Protein AF-A0A151CJF6-F1 (afdb_monomer_lite)

pLDDT: mean 79.95, std 17.69, range [37.84, 95.25]

Structure (mmCIF, N/CA/C/O backbone):
data_AF-A0A151CJF6-F1
#
_entry.id   AF-A0A151CJF6-F1
#
loop_
_atom_site.group_PDB
_atom_site.id
_atom_site.type_symbol
_atom_site.label_atom_id
_atom_site.label_alt_id
_atom_site.label_comp_id
_atom_site.label_asym_id
_atom_site.label_entity_id
_atom_site.label_seq_id
_atom_site.pdbx_PDB_ins_code
_atom_site.Cartn_x
_atom_site.Cartn_y
_atom_site.Cartn_z
_atom_site.occupancy
_atom_site.B_iso_or_equiv
_atom_site.auth_seq_id
_atom_site.auth_comp_id
_atom_site.auth_asym_id
_atom_site.auth_atom_id
_atom_site.pdbx_PDB_model_num
ATOM 1 N N . MET A 1 1 ? 19.664 -1.141 -39.947 1.00 65.56 1 MET A N 1
ATOM 2 C CA . MET A 1 1 ? 18.981 -1.321 -38.644 1.00 65.56 1 MET A CA 1
ATOM 3 C C . MET A 1 1 ? 17.551 -0.838 -38.782 1.00 65.56 1 MET A C 1
ATOM 5 O O . MET A 1 1 ? 17.355 0.257 -39.285 1.00 65.56 1 MET A O 1
ATOM 9 N N . GLY A 1 2 ? 16.558 -1.645 -38.409 1.00 90.81 2 GLY A N 1
ATOM 10 C CA . GLY A 1 2 ? 15.169 -1.176 -38.395 1.00 90.81 2 GLY A CA 1
ATOM 11 C C . GLY A 1 2 ? 14.939 -0.192 -37.246 1.00 90.81 2 GLY A C 1
ATOM 12 O O . GLY A 1 2 ? 15.544 -0.349 -36.187 1.00 90.81 2 GLY A O 1
ATOM 13 N N . ILE A 1 3 ? 14.038 0.775 -37.432 1.00 89.50 3 ILE A N 1
ATOM 14 C CA . ILE A 1 3 ? 13.682 1.793 -36.423 1.00 89.50 3 ILE A CA 1
ATOM 15 C C . ILE A 1 3 ? 13.322 1.158 -35.069 1.00 89.50 3 ILE A C 1
ATOM 17 O O . ILE A 1 3 ? 13.713 1.672 -34.029 1.00 89.50 3 ILE A O 1
ATOM 21 N N . LYS A 1 4 ? 12.661 -0.009 -35.065 1.00 90.56 4 LYS A N 1
ATOM 22 C CA . LYS A 1 4 ? 12.354 -0.757 -33.832 1.00 90.56 4 LYS A CA 1
ATOM 23 C C . LYS A 1 4 ? 13.606 -1.150 -33.037 1.00 90.56 4 LYS A C 1
ATOM 25 O O . LYS A 1 4 ? 13.673 -0.856 -31.852 1.00 90.56 4 LYS A O 1
ATOM 30 N N . LYS A 1 5 ? 14.617 -1.721 -33.704 1.00 91.75 5 LYS A N 1
ATOM 31 C CA . LYS A 1 5 ? 15.893 -2.107 -33.070 1.00 91.75 5 LYS A CA 1
ATOM 32 C C . LYS A 1 5 ? 16.673 -0.895 -32.563 1.00 91.75 5 LYS A C 1
ATOM 34 O O . LYS A 1 5 ? 17.348 -0.981 -31.550 1.00 91.75 5 LYS A O 1
ATOM 39 N N . PHE A 1 6 ? 16.574 0.238 -33.261 1.00 91.88 6 PHE A N 1
ATOM 40 C CA . PHE A 1 6 ? 17.166 1.491 -32.795 1.00 91.88 6 PHE A CA 1
ATOM 41 C C . PHE A 1 6 ? 16.497 1.980 -31.504 1.00 91.88 6 PHE A C 1
ATOM 43 O O . PHE A 1 6 ? 17.191 2.307 -30.550 1.00 91.88 6 PHE A O 1
ATOM 50 N N . ILE A 1 7 ? 15.161 1.970 -31.445 1.00 88.56 7 ILE A N 1
ATOM 51 C CA . ILE A 1 7 ? 14.410 2.354 -30.240 1.00 88.56 7 ILE A CA 1
ATOM 52 C C . ILE A 1 7 ? 14.726 1.415 -29.067 1.00 88.56 7 ILE A C 1
ATOM 54 O O . ILE A 1 7 ? 14.903 1.896 -27.953 1.00 88.56 7 ILE A O 1
ATOM 58 N N . GLU A 1 8 ? 14.813 0.103 -29.299 1.00 88.19 8 GLU A N 1
ATOM 59 C CA . GLU A 1 8 ? 15.190 -0.880 -28.270 1.00 88.19 8 GLU A CA 1
ATOM 60 C C . GLU A 1 8 ? 16.609 -0.628 -27.739 1.00 88.19 8 GLU A C 1
ATOM 62 O O . GLU A 1 8 ? 16.769 -0.469 -26.533 1.00 88.19 8 GLU A O 1
ATOM 67 N N . ASN A 1 9 ? 17.604 -0.453 -28.618 1.00 90.75 9 ASN A N 1
ATOM 68 C CA . ASN A 1 9 ? 18.970 -0.114 -28.203 1.00 90.75 9 ASN A CA 1
ATOM 69 C C . ASN A 1 9 ? 19.033 1.200 -27.414 1.00 90.75 9 ASN A C 1
ATOM 71 O O . ASN A 1 9 ? 19.766 1.293 -26.438 1.00 90.75 9 ASN A O 1
ATOM 75 N N . VAL A 1 10 ? 18.289 2.231 -27.825 1.00 88.12 10 VAL A N 1
ATOM 76 C CA . VAL A 1 10 ? 18.266 3.513 -27.103 1.00 88.12 10 VAL A CA 1
ATOM 77 C C . VAL A 1 10 ? 17.638 3.346 -25.722 1.00 88.12 10 VAL A C 1
ATOM 79 O O . VAL A 1 10 ? 18.152 3.905 -24.760 1.00 88.12 10 VAL A O 1
ATOM 82 N N . LYS A 1 11 ? 16.558 2.568 -25.599 1.00 85.50 11 LYS A N 1
ATOM 83 C CA . LYS A 1 11 ? 15.945 2.267 -24.298 1.00 85.50 11 LYS A CA 1
ATOM 84 C C . LYS A 1 11 ? 16.883 1.498 -23.374 1.00 85.50 11 LYS A C 1
ATOM 86 O O . LYS A 1 11 ? 16.898 1.798 -22.185 1.00 85.50 11 LYS A O 1
ATOM 91 N N . GLU A 1 12 ? 17.642 0.552 -23.922 1.00 85.44 12 GLU A N 1
ATOM 92 C CA . GLU A 1 12 ? 18.623 -0.250 -23.189 1.00 85.44 12 GLU A CA 1
ATOM 93 C C . GLU A 1 12 ? 19.815 0.603 -22.733 1.00 85.44 12 GLU A C 1
ATOM 95 O O . GLU A 1 12 ? 20.117 0.633 -21.547 1.00 85.44 12 GLU A O 1
ATOM 100 N N . ILE A 1 13 ? 20.424 1.380 -23.638 1.00 88.00 13 ILE A N 1
ATOM 101 C CA . ILE A 1 13 ? 21.560 2.271 -23.329 1.00 88.00 13 ILE A CA 1
ATOM 102 C C . ILE A 1 13 ? 21.184 3.334 -22.292 1.00 88.00 13 ILE A C 1
ATOM 104 O O . ILE A 1 13 ? 22.010 3.723 -21.471 1.00 88.00 13 ILE A O 1
ATOM 108 N N . LEU A 1 14 ? 19.953 3.842 -22.355 1.00 86.75 14 LEU A N 1
ATOM 109 C CA . LEU A 1 14 ? 19.454 4.862 -21.434 1.00 86.75 14 LEU A CA 1
ATOM 110 C C . LEU A 1 14 ? 18.768 4.272 -20.191 1.00 86.75 14 LEU A C 1
ATOM 112 O O . LEU A 1 14 ? 18.218 5.044 -19.405 1.00 86.75 14 LEU A O 1
ATOM 116 N N . GLU A 1 15 ? 18.744 2.943 -20.035 1.00 81.31 15 GLU A N 1
ATOM 117 C CA . GLU A 1 15 ? 18.137 2.228 -18.899 1.00 81.31 15 GLU A CA 1
ATOM 118 C C . GLU A 1 15 ? 16.703 2.706 -18.566 1.00 81.31 15 GLU A C 1
ATOM 120 O O . GLU A 1 15 ? 16.268 2.759 -17.410 1.00 81.31 15 GLU A O 1
ATOM 125 N N . LEU A 1 16 ? 15.928 3.081 -19.593 1.00 81.38 16 LEU A N 1
ATOM 126 C CA . LEU A 1 16 ? 14.637 3.760 -19.402 1.00 81.38 16 LEU A CA 1
ATOM 127 C C . LEU A 1 16 ? 13.597 2.871 -18.703 1.00 81.38 16 LEU A C 1
ATOM 129 O O . LEU A 1 16 ? 12.726 3.382 -17.994 1.00 81.38 16 LEU A O 1
ATOM 133 N N . ASP A 1 17 ? 13.713 1.550 -18.853 1.00 75.94 17 ASP A N 1
ATOM 134 C CA . ASP A 1 17 ? 12.843 0.578 -18.187 1.00 75.94 17 ASP A CA 1
ATOM 135 C C . ASP A 1 17 ? 13.075 0.550 -16.664 1.00 75.94 17 ASP A C 1
ATOM 137 O O . ASP A 1 17 ? 12.125 0.419 -15.881 1.00 75.94 17 ASP A O 1
ATOM 141 N N . GLU A 1 18 ? 14.316 0.730 -16.204 1.00 75.56 18 GLU A N 1
ATOM 142 C CA . GLU A 1 18 ? 14.629 0.811 -14.773 1.00 75.56 18 GLU A CA 1
ATOM 143 C C . GLU A 1 18 ? 14.097 2.105 -14.159 1.00 75.56 18 GLU A C 1
ATOM 145 O O . GLU A 1 18 ? 13.506 2.090 -13.070 1.00 75.56 18 GLU A O 1
ATOM 150 N N . PHE A 1 19 ? 14.228 3.213 -14.891 1.00 77.25 19 PHE A N 1
ATOM 151 C CA . PHE A 1 19 ? 13.702 4.514 -14.489 1.00 77.25 19 PHE A CA 1
ATOM 152 C C . PHE A 1 19 ? 12.173 4.494 -14.334 1.00 77.25 19 PHE A C 1
ATOM 154 O O . PHE A 1 19 ? 11.635 4.946 -13.314 1.00 77.25 19 PHE A O 1
ATOM 161 N N . GLU A 1 20 ? 11.453 3.911 -15.299 1.00 80.25 20 GLU A N 1
ATOM 162 C CA . GLU A 1 20 ? 9.995 3.780 -15.230 1.00 80.25 20 GLU A CA 1
ATOM 163 C C . GLU A 1 20 ? 9.569 2.905 -14.036 1.00 80.25 20 GLU A C 1
ATOM 165 O O . GLU A 1 20 ? 8.659 3.259 -13.270 1.00 80.25 20 GLU A O 1
ATOM 170 N N . ASN A 1 21 ? 10.269 1.790 -13.812 1.00 82.44 21 ASN A N 1
ATOM 171 C CA . ASN A 1 21 ? 10.016 0.898 -12.682 1.00 82.44 21 ASN A CA 1
ATOM 172 C C . ASN A 1 21 ? 10.302 1.570 -11.330 1.00 82.44 21 ASN A C 1
ATOM 174 O O . ASN A 1 21 ? 9.533 1.390 -10.379 1.00 82.44 21 ASN A O 1
ATOM 178 N N . ALA A 1 22 ? 11.347 2.392 -11.227 1.00 82.38 22 ALA A N 1
ATOM 179 C CA . ALA A 1 22 ? 11.646 3.172 -10.029 1.00 82.38 22 ALA A CA 1
ATOM 180 C C . ALA A 1 22 ? 10.528 4.183 -9.708 1.00 82.38 22 ALA A C 1
ATOM 182 O O . ALA A 1 22 ? 10.090 4.288 -8.552 1.00 82.38 22 ALA A O 1
ATOM 183 N N . GLY A 1 23 ? 9.999 4.867 -10.728 1.00 86.50 23 GLY A N 1
ATOM 184 C CA . GLY A 1 23 ? 8.852 5.769 -10.597 1.00 86.50 23 GLY A CA 1
ATOM 185 C C . GLY A 1 23 ? 7.597 5.055 -10.082 1.00 86.50 23 GLY A C 1
ATOM 186 O O . GLY A 1 23 ? 6.972 5.500 -9.110 1.00 86.50 23 GLY A O 1
ATOM 187 N N . LYS A 1 24 ? 7.266 3.896 -10.667 1.00 87.88 24 LYS A N 1
ATOM 188 C CA . LYS A 1 24 ? 6.137 3.047 -10.239 1.00 87.88 24 LYS A CA 1
ATOM 189 C C . LYS A 1 24 ? 6.294 2.578 -8.789 1.00 87.88 24 LYS A C 1
ATOM 191 O O . LYS A 1 24 ? 5.376 2.759 -7.983 1.00 87.88 24 LYS A O 1
ATOM 196 N N . LYS A 1 25 ? 7.477 2.073 -8.413 1.00 89.50 25 LYS A N 1
ATOM 197 C CA . LYS A 1 25 ? 7.802 1.658 -7.033 1.00 89.50 25 LYS A CA 1
ATOM 198 C C . LYS A 1 25 ? 7.577 2.789 -6.032 1.00 89.50 25 LYS A C 1
ATOM 200 O O . LYS A 1 25 ? 6.955 2.579 -4.988 1.00 89.50 25 LYS A O 1
ATOM 205 N N . LYS A 1 26 ? 8.060 3.998 -6.338 1.00 90.31 26 LYS A N 1
ATOM 206 C CA . LYS A 1 26 ? 7.923 5.172 -5.461 1.00 90.31 26 LYS A CA 1
ATOM 207 C C . LYS A 1 26 ? 6.456 5.540 -5.237 1.00 90.31 26 LYS A C 1
ATOM 209 O O . LYS A 1 26 ? 6.049 5.773 -4.096 1.00 90.31 26 LYS A O 1
ATOM 214 N N . SER A 1 27 ? 5.660 5.538 -6.302 1.00 90.56 27 SER A N 1
ATOM 215 C CA . SER A 1 27 ? 4.226 5.835 -6.243 1.00 90.56 27 SER A CA 1
ATOM 216 C C . SER A 1 27 ? 3.459 4.814 -5.399 1.00 90.56 27 SER A C 1
ATOM 218 O O . SER A 1 27 ? 2.692 5.206 -4.515 1.00 90.56 27 SER A O 1
ATOM 220 N N . ILE A 1 28 ? 3.732 3.517 -5.578 1.00 92.25 28 ILE A N 1
ATOM 221 C CA . ILE A 1 28 ? 3.092 2.442 -4.802 1.00 92.25 28 ILE A CA 1
ATOM 222 C C . ILE A 1 28 ? 3.478 2.517 -3.323 1.00 92.25 28 ILE A C 1
ATOM 224 O O . ILE A 1 28 ? 2.600 2.468 -2.463 1.00 92.25 28 ILE A O 1
ATOM 228 N N . LYS A 1 29 ? 4.764 2.725 -3.000 1.00 92.44 29 LYS A N 1
ATOM 229 C CA . LYS A 1 29 ? 5.212 2.921 -1.608 1.00 92.44 29 LYS A CA 1
ATOM 230 C C . LYS A 1 29 ? 4.486 4.092 -0.940 1.00 92.44 29 LYS A C 1
ATOM 232 O O . LYS A 1 29 ? 4.049 3.980 0.207 1.00 92.44 29 LYS A O 1
ATOM 237 N N . ARG A 1 30 ? 4.317 5.210 -1.656 1.00 94.12 30 ARG A N 1
ATOM 238 C CA . ARG A 1 30 ? 3.606 6.391 -1.142 1.00 94.12 30 ARG A CA 1
ATOM 239 C C . ARG A 1 30 ? 2.125 6.100 -0.893 1.00 94.12 30 ARG A C 1
ATOM 241 O O . ARG A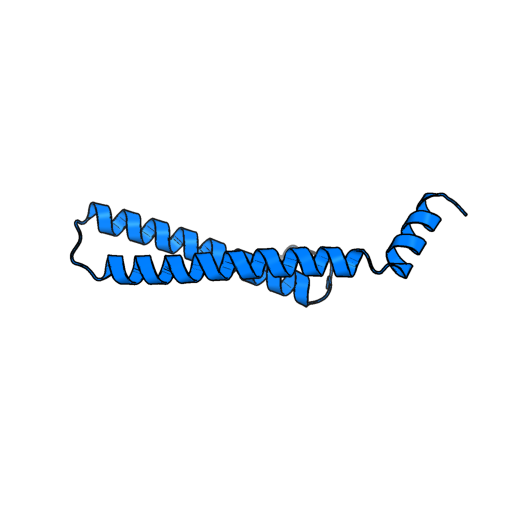 1 30 ? 1.599 6.535 0.130 1.00 94.12 30 ARG A O 1
ATOM 248 N N . LEU A 1 31 ? 1.469 5.364 -1.789 1.00 93.50 31 LEU A N 1
ATOM 249 C CA . LEU A 1 31 ? 0.073 4.954 -1.625 1.00 93.50 31 LEU A CA 1
ATOM 250 C C . LEU A 1 31 ? -0.101 4.002 -0.435 1.00 93.50 31 LEU A C 1
ATOM 252 O O . LEU A 1 31 ? -0.956 4.242 0.414 1.00 93.50 31 LEU A O 1
ATOM 256 N N . LEU A 1 32 ? 0.751 2.979 -0.319 1.00 93.69 32 LEU A N 1
ATOM 257 C CA . LEU A 1 32 ? 0.729 2.035 0.802 1.00 93.69 32 LEU A CA 1
ATOM 258 C C . LEU A 1 32 ? 0.893 2.741 2.149 1.00 93.69 32 LEU A C 1
ATOM 260 O O . LEU A 1 32 ? 0.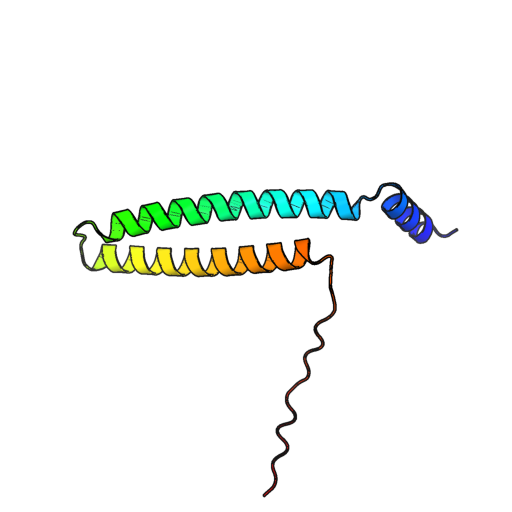174 2.420 3.092 1.00 93.69 32 LEU A O 1
ATOM 264 N N . LYS A 1 33 ? 1.780 3.740 2.240 1.00 95.25 33 LYS A N 1
ATOM 265 C CA . LYS A 1 33 ? 1.946 4.540 3.462 1.00 95.25 33 LYS A CA 1
ATOM 266 C C . LYS A 1 33 ? 0.647 5.252 3.859 1.00 95.25 33 LYS A C 1
ATOM 268 O O . LYS A 1 33 ? 0.282 5.231 5.030 1.00 95.25 33 LYS A O 1
ATOM 273 N N . LYS A 1 34 ? -0.069 5.837 2.892 1.00 94.62 34 LYS A N 1
ATOM 274 C CA . LYS A 1 34 ? -1.365 6.497 3.137 1.00 94.62 34 LYS A CA 1
ATOM 275 C C . LYS A 1 34 ? -2.444 5.503 3.569 1.00 94.62 34 LYS A C 1
ATOM 277 O O . LYS A 1 34 ? -3.175 5.782 4.510 1.00 94.62 34 LYS A O 1
ATOM 282 N N . LEU A 1 35 ? -2.518 4.343 2.916 1.00 93.25 35 LEU A N 1
ATOM 283 C CA . LEU A 1 35 ? -3.482 3.296 3.265 1.00 93.25 35 LEU A CA 1
ATOM 284 C C . LEU A 1 35 ? -3.237 2.737 4.673 1.00 93.25 35 LEU A C 1
ATOM 286 O O . LEU A 1 35 ? -4.191 2.533 5.417 1.00 93.25 35 LEU A O 1
ATOM 290 N N . LYS A 1 36 ? -1.971 2.537 5.065 1.00 93.31 36 LYS A N 1
ATOM 291 C CA . LYS A 1 36 ? -1.604 2.095 6.421 1.00 93.31 36 LYS A CA 1
ATOM 292 C C . LYS A 1 36 ? -1.979 3.138 7.477 1.00 93.31 36 LYS A C 1
ATOM 294 O O . LYS A 1 36 ? -2.637 2.785 8.447 1.00 93.31 36 LYS A O 1
ATOM 299 N N . ALA A 1 37 ? -1.677 4.415 7.236 1.00 94.31 37 ALA A N 1
ATOM 300 C CA . ALA A 1 37 ? -2.098 5.498 8.129 1.00 94.31 37 ALA A CA 1
ATOM 301 C C . ALA A 1 37 ? -3.630 5.553 8.285 1.00 94.31 37 ALA A C 1
ATOM 303 O O . ALA A 1 37 ? -4.144 5.602 9.399 1.00 94.31 37 ALA A O 1
ATOM 304 N N . ARG A 1 38 ? -4.370 5.439 7.174 1.00 92.00 38 ARG A N 1
ATOM 305 C CA . ARG A 1 38 ? -5.838 5.408 7.199 1.00 92.00 38 ARG A CA 1
ATOM 306 C C . ARG A 1 38 ? -6.384 4.200 7.964 1.00 92.00 38 ARG A C 1
ATOM 308 O O . ARG A 1 38 ? -7.352 4.332 8.706 1.00 92.00 38 ARG A O 1
ATOM 315 N N . LYS A 1 39 ? -5.755 3.030 7.816 1.00 91.44 39 LYS A N 1
ATOM 316 C CA . LYS A 1 39 ? -6.105 1.827 8.580 1.00 91.44 39 LYS A CA 1
ATOM 317 C C . LYS A 1 39 ? -5.974 2.074 10.086 1.00 91.44 39 LYS A C 1
ATOM 319 O O . LYS A 1 39 ? -6.904 1.776 10.825 1.00 91.44 39 LYS A O 1
ATOM 324 N N . GLU A 1 40 ? -4.867 2.665 10.529 1.00 92.06 40 GLU A N 1
ATOM 325 C CA . GLU A 1 40 ? -4.641 2.986 11.946 1.00 92.06 40 GLU A CA 1
ATOM 326 C C . GLU A 1 40 ? -5.669 3.990 12.494 1.00 92.06 40 GLU A C 1
ATOM 328 O O . GLU A 1 40 ? -6.148 3.844 13.621 1.00 92.06 40 GLU A O 1
ATOM 333 N N . GLU A 1 41 ? -6.039 5.005 11.709 1.00 91.12 41 GLU A N 1
ATOM 334 C CA . GLU A 1 41 ? -7.091 5.968 12.066 1.00 91.12 41 GLU A CA 1
ATOM 335 C C . GLU A 1 41 ? -8.453 5.286 12.249 1.00 91.12 41 GLU A C 1
ATOM 337 O O . GLU A 1 41 ? -9.169 5.554 13.221 1.00 91.12 41 GLU A O 1
ATOM 342 N N . LEU A 1 42 ? -8.803 4.369 11.346 1.00 88.00 42 LEU A N 1
ATOM 343 C CA . LEU A 1 42 ? -10.055 3.618 11.407 1.00 88.00 42 LEU A CA 1
ATOM 344 C C . LEU A 1 42 ? -10.071 2.618 12.558 1.00 88.00 42 LEU A C 1
ATOM 346 O O . LEU A 1 42 ? -11.086 2.501 13.235 1.00 88.00 42 LEU A O 1
ATOM 350 N N . GLU A 1 43 ? -8.956 1.950 12.847 1.00 87.56 43 GLU A N 1
ATOM 351 C CA . GLU A 1 43 ? -8.837 1.069 14.013 1.00 87.56 43 GLU A CA 1
ATOM 352 C C . GLU A 1 43 ? -9.004 1.843 15.329 1.00 87.56 43 GLU A C 1
ATOM 354 O O . GLU A 1 43 ? -9.669 1.369 16.252 1.00 87.56 43 GLU A O 1
ATOM 359 N N . LYS A 1 44 ? -8.455 3.062 15.421 1.00 87.75 44 LYS A N 1
ATOM 360 C CA . LYS A 1 44 ? -8.691 3.960 16.566 1.00 87.75 44 LYS A CA 1
ATOM 361 C C . LYS A 1 44 ? -10.157 4.383 16.652 1.00 87.75 44 LYS A C 1
ATOM 363 O O . LYS A 1 44 ? -10.707 4.455 17.750 1.00 87.75 44 LYS A O 1
ATOM 368 N N . SER A 1 45 ? -10.788 4.636 15.510 1.00 84.06 45 SER A N 1
ATOM 369 C CA . SER A 1 45 ? -12.198 5.033 15.425 1.00 84.06 45 SER A CA 1
ATOM 370 C C . SER A 1 45 ? -13.140 3.882 15.788 1.00 84.06 45 SER A C 1
ATOM 372 O O . SER A 1 45 ? -14.107 4.098 16.512 1.00 84.06 45 SER A O 1
ATOM 374 N N . ALA A 1 46 ? -12.805 2.648 15.404 1.00 81.62 46 ALA A N 1
ATOM 375 C CA . ALA A 1 46 ? -13.550 1.433 15.733 1.00 81.62 46 ALA A CA 1
ATOM 376 C C . ALA A 1 46 ? -13.580 1.130 17.241 1.00 81.62 46 ALA A C 1
ATOM 378 O O . ALA A 1 46 ? -14.536 0.533 17.732 1.00 81.62 46 ALA A O 1
ATOM 379 N N . LYS A 1 47 ? -12.533 1.527 17.981 1.00 80.38 47 LYS A N 1
ATOM 380 C CA . LYS A 1 47 ? -12.438 1.346 19.442 1.00 80.38 47 LYS A CA 1
ATOM 381 C C . LYS A 1 47 ? -13.308 2.328 20.227 1.00 80.38 47 LYS A C 1
ATOM 383 O O . LYS A 1 47 ? -13.629 2.064 21.384 1.00 80.38 47 LYS A O 1
ATOM 388 N N . LYS A 1 48 ? -13.687 3.462 19.631 1.00 82.31 48 LYS A N 1
ATOM 389 C CA . LYS A 1 48 ? -14.624 4.399 20.256 1.00 82.31 48 LYS A CA 1
ATOM 390 C C . LYS A 1 48 ? -16.030 3.808 20.151 1.00 82.31 48 LYS A C 1
ATOM 392 O O . LYS A 1 48 ? -16.420 3.339 19.082 1.00 82.31 48 LYS A O 1
ATOM 397 N N . LYS A 1 49 ? -16.786 3.815 21.260 1.00 66.50 49 LYS A N 1
ATOM 398 C CA . LYS A 1 49 ? -18.198 3.391 21.280 1.00 66.50 49 LYS A CA 1
ATOM 399 C C . LYS A 1 49 ? -18.934 4.126 20.158 1.00 66.50 49 LYS A C 1
ATOM 401 O O . LYS A 1 49 ? -19.090 5.341 20.217 1.00 66.50 49 LYS A O 1
ATOM 406 N N . SER A 1 50 ? -19.329 3.384 19.134 1.00 67.94 50 SER A N 1
ATOM 407 C CA . SER A 1 50 ? -20.017 3.892 17.953 1.00 67.94 50 SER A CA 1
ATOM 408 C C . SER A 1 5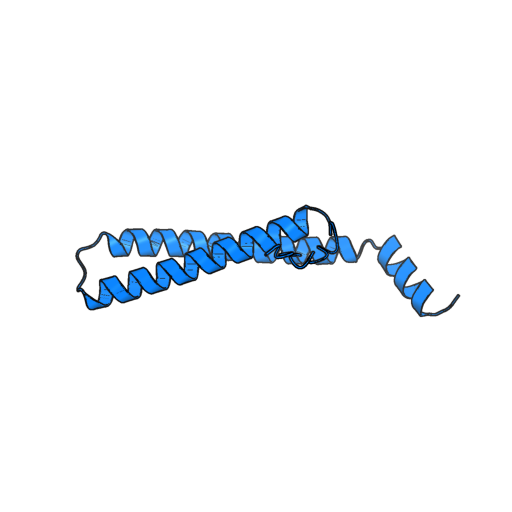0 ? -21.252 3.042 17.691 1.00 67.94 50 SER A C 1
ATOM 410 O O . SER A 1 50 ? -21.324 1.876 18.087 1.00 67.94 50 SER A O 1
ATOM 412 N N . ASP A 1 51 ? -22.251 3.663 17.075 1.00 78.44 51 ASP A N 1
ATOM 413 C CA . ASP A 1 51 ? -23.523 3.036 16.733 1.00 78.44 51 ASP A CA 1
ATOM 414 C C . ASP A 1 51 ? -23.313 1.788 15.843 1.00 78.44 51 ASP A C 1
ATOM 416 O O . ASP A 1 51 ? -22.336 1.700 15.091 1.00 78.44 51 ASP A O 1
ATOM 420 N N . LYS A 1 52 ? -24.232 0.811 15.882 1.00 81.31 52 LYS A N 1
ATOM 421 C CA . LYS A 1 52 ? -24.129 -0.450 15.116 1.00 81.31 52 LYS A CA 1
ATOM 422 C C . LYS A 1 52 ? -23.915 -0.207 13.621 1.00 81.31 52 LYS A C 1
ATOM 424 O O . LYS A 1 52 ? -23.214 -0.989 12.981 1.00 81.31 52 LYS A O 1
ATOM 429 N N . LYS A 1 53 ? -24.524 0.845 13.064 1.00 79.62 53 LYS A N 1
ATOM 430 C CA . LYS A 1 53 ? -24.382 1.216 11.649 1.00 79.62 53 LYS A CA 1
ATOM 431 C C . LYS A 1 53 ? -22.971 1.722 11.338 1.00 79.62 53 LYS A C 1
ATOM 433 O O . LYS A 1 53 ? -22.312 1.175 10.461 1.00 79.62 53 LYS A O 1
ATOM 438 N N . VAL A 1 54 ? -22.476 2.661 12.142 1.00 78.31 54 VAL A N 1
ATOM 439 C CA . VAL A 1 54 ? -21.117 3.215 12.034 1.00 78.31 54 VAL A CA 1
ATOM 440 C C . VAL A 1 54 ? -20.062 2.112 12.191 1.00 78.31 54 VAL A C 1
ATOM 442 O O . VAL A 1 54 ? -19.083 2.062 11.453 1.00 78.31 54 VAL A O 1
ATOM 445 N N . SER A 1 55 ? -20.295 1.148 13.086 1.00 82.62 55 SER A N 1
ATOM 446 C CA . SER A 1 55 ? -19.409 -0.010 13.255 1.00 82.62 55 SER A CA 1
ATOM 447 C C . SER A 1 55 ? -19.335 -0.910 12.011 1.00 82.62 55 SER A C 1
ATOM 449 O O . SER A 1 55 ? -18.273 -1.470 11.732 1.00 82.62 55 SER A O 1
ATOM 451 N N . LYS A 1 56 ? -20.432 -1.067 11.255 1.00 88.00 56 LYS A N 1
ATOM 452 C CA . LYS A 1 56 ? -20.431 -1.837 9.997 1.00 88.00 56 LYS A CA 1
ATOM 453 C C . LYS A 1 56 ? -19.652 -1.115 8.902 1.00 88.00 56 LYS A C 1
ATOM 455 O O . LYS A 1 56 ? -18.779 -1.731 8.302 1.00 88.00 56 LYS A O 1
ATOM 460 N N . GLU A 1 57 ? -19.901 0.178 8.719 1.00 87.69 57 GLU A N 1
ATOM 461 C CA . GLU A 1 57 ? -19.207 1.007 7.722 1.00 87.69 57 GLU A CA 1
ATOM 462 C C . GLU A 1 57 ? -17.688 1.015 7.962 1.00 87.69 57 GLU A C 1
ATOM 464 O O . GLU A 1 57 ? -16.908 0.763 7.046 1.00 87.69 57 GLU A O 1
ATOM 469 N N . ILE A 1 58 ? -17.254 1.172 9.220 1.00 87.81 58 ILE A N 1
ATOM 470 C CA . ILE A 1 58 ? -15.828 1.120 9.580 1.00 87.81 58 ILE A CA 1
ATOM 471 C C . ILE A 1 58 ? -15.217 -0.258 9.275 1.00 87.81 58 ILE A C 1
ATOM 473 O O . ILE A 1 58 ? -14.083 -0.343 8.803 1.00 87.81 58 ILE A O 1
ATOM 477 N N . LYS A 1 59 ? -15.945 -1.355 9.522 1.00 88.75 59 LYS A N 1
ATOM 478 C CA . LYS A 1 59 ? -15.473 -2.714 9.197 1.00 88.75 59 LYS A CA 1
ATOM 479 C C . LYS A 1 59 ? -15.349 -2.935 7.691 1.00 88.75 59 LYS A C 1
ATOM 481 O O . LYS A 1 59 ? -14.387 -3.560 7.248 1.00 88.75 59 LYS A O 1
ATOM 486 N N . GLU A 1 60 ? -16.302 -2.436 6.912 1.00 91.69 60 GLU A N 1
ATOM 487 C CA . GLU A 1 60 ? -16.260 -2.496 5.450 1.00 91.69 60 GLU A CA 1
ATOM 488 C C . GLU A 1 60 ? -15.074 -1.696 4.901 1.00 91.69 60 GLU A C 1
ATOM 490 O O . GLU A 1 60 ? -14.292 -2.229 4.110 1.00 91.69 60 GLU A O 1
ATOM 495 N N . GLU A 1 61 ? -14.863 -0.469 5.389 1.00 90.69 61 GLU A N 1
ATOM 496 C CA . GLU A 1 61 ? -13.721 0.366 4.997 1.00 90.69 61 GLU A CA 1
ATOM 497 C C . GLU A 1 61 ? -12.386 -0.313 5.358 1.00 90.69 61 GLU A C 1
ATOM 499 O O . GLU A 1 61 ? -11.484 -0.397 4.520 1.00 90.69 61 GLU A O 1
ATOM 504 N N . LEU A 1 62 ? -12.272 -0.895 6.559 1.00 92.00 62 LEU A N 1
ATOM 505 C CA . LEU A 1 62 ? -11.092 -1.662 6.979 1.00 92.00 62 LEU A CA 1
ATOM 506 C C . LEU A 1 62 ? -10.819 -2.869 6.074 1.00 92.00 62 LEU A C 1
ATOM 508 O O . LEU A 1 62 ? -9.659 -3.128 5.730 1.00 92.00 62 LEU A O 1
ATOM 512 N N . ASN A 1 63 ? -11.860 -3.595 5.663 1.00 93.25 63 ASN A N 1
ATOM 513 C CA . ASN A 1 63 ? -11.726 -4.718 4.737 1.00 93.25 63 ASN A CA 1
ATOM 514 C C . ASN A 1 63 ? -11.225 -4.255 3.366 1.00 93.25 63 ASN A C 1
ATOM 516 O O . ASN A 1 63 ? -10.280 -4.838 2.828 1.00 93.25 63 ASN A O 1
ATOM 520 N N . ILE A 1 64 ? -11.799 -3.179 2.823 1.00 94.62 64 ILE A N 1
ATOM 521 C CA . ILE A 1 64 ? -11.381 -2.600 1.540 1.00 94.62 64 ILE A CA 1
ATOM 522 C C . ILE A 1 64 ? -9.915 -2.167 1.608 1.00 94.62 64 ILE A C 1
ATOM 524 O O . ILE A 1 64 ? -9.116 -2.557 0.754 1.00 94.62 64 ILE A O 1
ATOM 528 N N . ILE A 1 65 ? -9.533 -1.415 2.641 1.00 92.44 65 ILE A N 1
ATOM 529 C CA . ILE A 1 65 ? -8.158 -0.933 2.813 1.00 92.44 65 ILE A CA 1
ATOM 530 C C . ILE A 1 65 ? -7.185 -2.102 2.945 1.00 92.44 65 ILE A C 1
ATOM 532 O O . ILE A 1 65 ? -6.134 -2.098 2.306 1.00 92.44 65 ILE A O 1
ATOM 536 N N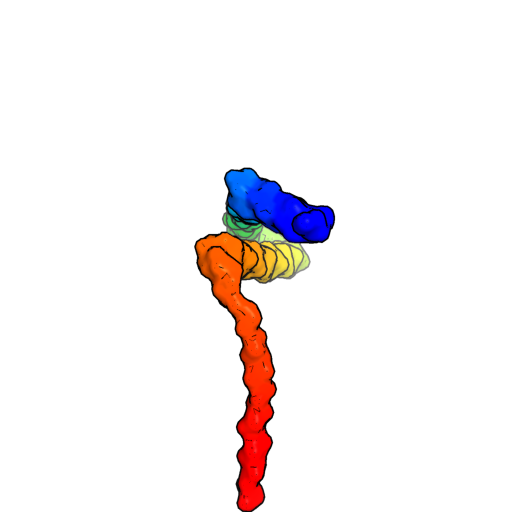 . THR A 1 66 ? -7.539 -3.135 3.709 1.00 92.69 66 THR A N 1
ATOM 537 C CA . THR A 1 66 ? -6.698 -4.328 3.872 1.00 92.69 66 THR A CA 1
ATOM 538 C C . THR A 1 66 ? -6.485 -5.051 2.541 1.00 92.69 66 THR A C 1
ATOM 540 O O . THR A 1 66 ? -5.353 -5.412 2.207 1.00 92.69 66 THR A O 1
ATOM 543 N N . LEU A 1 67 ? -7.540 -5.209 1.735 1.00 95.25 67 LEU A N 1
ATOM 544 C CA . LEU A 1 67 ? -7.439 -5.795 0.396 1.00 95.25 67 LEU A CA 1
ATOM 545 C C . LEU A 1 67 ? -6.542 -4.963 -0.528 1.00 95.25 67 LEU A C 1
ATOM 547 O O . LEU A 1 67 ? -5.734 -5.530 -1.266 1.00 95.25 67 LEU A O 1
ATOM 551 N N . GLN A 1 68 ? -6.654 -3.635 -0.485 1.00 92.62 68 GLN A N 1
ATOM 552 C CA . GLN A 1 68 ? -5.831 -2.745 -1.308 1.00 92.62 68 GLN A CA 1
ATOM 553 C C . GLN A 1 68 ? -4.363 -2.730 -0.870 1.00 92.62 68 GLN A C 1
ATOM 555 O O . GLN A 1 68 ? -3.481 -2.729 -1.726 1.00 92.62 68 GLN A O 1
ATOM 560 N N . ILE A 1 69 ? -4.081 -2.801 0.436 1.00 93.50 69 ILE A N 1
ATOM 561 C CA . ILE A 1 69 ? -2.713 -2.954 0.954 1.00 93.50 69 ILE A CA 1
ATOM 562 C C . ILE A 1 69 ? -2.097 -4.251 0.427 1.00 93.50 69 ILE A C 1
ATOM 564 O O . ILE A 1 69 ? -1.023 -4.206 -0.165 1.00 93.50 69 ILE A O 1
ATOM 568 N N . LYS A 1 70 ? -2.806 -5.382 0.543 1.00 94.75 70 LYS A N 1
ATOM 569 C CA . LYS A 1 70 ? -2.323 -6.683 0.054 1.00 94.75 70 LYS A CA 1
ATOM 570 C C . LYS A 1 70 ? -2.033 -6.666 -1.449 1.00 94.75 70 LYS A C 1
ATOM 572 O O . LYS A 1 70 ? -1.025 -7.209 -1.895 1.00 94.75 70 LYS A O 1
ATOM 577 N N . LYS A 1 71 ? -2.903 -6.028 -2.240 1.00 93.44 71 LYS A N 1
ATOM 578 C CA . LYS A 1 71 ? -2.682 -5.842 -3.682 1.00 93.44 71 LYS A CA 1
ATOM 579 C C . LYS A 1 71 ? -1.449 -4.981 -3.957 1.00 93.44 71 LYS A C 1
ATOM 581 O O . LYS A 1 71 ? -0.616 -5.371 -4.766 1.00 93.44 71 LYS A O 1
ATOM 586 N N . GLY A 1 72 ? -1.317 -3.842 -3.280 1.00 91.12 72 GLY A N 1
ATOM 587 C CA . GLY A 1 72 ? -0.176 -2.944 -3.456 1.00 91.12 72 GLY A CA 1
ATOM 588 C C . GLY A 1 72 ? 1.155 -3.576 -3.042 1.00 91.12 72 GLY A C 1
ATOM 589 O O . GLY A 1 72 ? 2.155 -3.363 -3.719 1.00 91.12 72 GLY A O 1
ATOM 590 N N . GLU A 1 73 ? 1.170 -4.383 -1.978 1.00 92.50 73 GLU A N 1
ATOM 591 C CA . GLU A 1 73 ? 2.353 -5.134 -1.540 1.00 92.50 73 GLU A CA 1
ATOM 592 C C . GLU A 1 73 ? 2.767 -6.182 -2.578 1.00 92.50 73 GLU A C 1
ATOM 594 O O . GLU A 1 73 ? 3.944 -6.247 -2.922 1.00 92.50 73 GLU A O 1
ATOM 599 N N . LYS A 1 74 ? 1.804 -6.900 -3.170 1.00 92.06 74 LYS A N 1
ATOM 600 C CA . LYS A 1 74 ? 2.073 -7.847 -4.260 1.00 92.06 74 LYS A CA 1
ATOM 601 C C . LYS A 1 74 ? 2.663 -7.165 -5.500 1.00 92.06 74 LYS A C 1
ATOM 603 O O . LYS A 1 74 ? 3.653 -7.637 -6.043 1.00 92.06 74 LYS A O 1
ATOM 608 N N . ILE A 1 75 ? 2.098 -6.032 -5.927 1.00 90.69 75 ILE A N 1
ATOM 609 C CA . ILE A 1 75 ? 2.630 -5.282 -7.082 1.00 90.69 75 ILE A CA 1
ATOM 610 C C . ILE A 1 75 ? 4.040 -4.760 -6.771 1.00 90.69 75 ILE A C 1
ATOM 612 O O . ILE A 1 75 ? 4.915 -4.747 -7.633 1.00 90.69 75 ILE A O 1
ATOM 616 N N . LEU A 1 76 ? 4.287 -4.323 -5.533 1.00 90.06 76 LEU A N 1
ATOM 617 C CA . LEU A 1 76 ? 5.607 -3.854 -5.126 1.00 90.06 76 LEU A CA 1
ATOM 618 C C . LEU A 1 76 ? 6.646 -4.984 -5.136 1.00 90.06 76 LEU A C 1
ATOM 620 O O . LEU A 1 76 ? 7.783 -4.749 -5.537 1.00 90.06 76 LEU A O 1
ATOM 624 N N . GLU A 1 77 ? 6.258 -6.185 -4.709 1.00 89.38 77 GLU A N 1
ATOM 625 C CA . GLU A 1 77 ? 7.073 -7.396 -4.800 1.00 89.38 77 GLU A CA 1
ATOM 626 C C . GLU A 1 77 ? 7.394 -7.731 -6.262 1.00 89.38 77 GLU A C 1
ATOM 628 O O . GLU A 1 77 ? 8.565 -7.831 -6.610 1.00 89.38 77 GLU A O 1
ATOM 633 N N . GLU A 1 78 ? 6.389 -7.761 -7.144 1.00 87.62 78 GLU A N 1
ATOM 634 C CA . GLU A 1 78 ? 6.558 -8.005 -8.587 1.00 87.62 78 GLU A CA 1
ATOM 635 C C . GLU A 1 78 ? 7.532 -7.005 -9.244 1.00 87.62 78 GLU A C 1
ATOM 637 O O . GLU A 1 78 ? 8.388 -7.391 -10.042 1.00 87.62 78 GLU A O 1
ATOM 642 N N . LEU A 1 79 ? 7.463 -5.723 -8.865 1.00 85.69 79 LEU A N 1
ATOM 643 C CA . LEU A 1 79 ? 8.389 -4.694 -9.347 1.00 85.69 79 LEU A CA 1
ATOM 644 C C . LEU A 1 79 ? 9.806 -4.847 -8.769 1.00 85.69 79 LEU A C 1
ATOM 646 O O . LEU A 1 79 ? 10.781 -4.454 -9.413 1.00 85.69 79 LEU A O 1
ATOM 650 N N . ASN A 1 80 ? 9.947 -5.341 -7.536 1.00 82.06 80 ASN A N 1
ATOM 651 C CA . ASN A 1 80 ? 11.246 -5.520 -6.878 1.00 82.06 80 ASN A CA 1
ATOM 652 C C . ASN A 1 80 ? 11.966 -6.787 -7.337 1.00 82.06 80 ASN A C 1
ATOM 654 O O . ASN A 1 80 ? 13.177 -6.740 -7.510 1.00 82.06 80 ASN A O 1
ATOM 658 N N . SER A 1 81 ? 11.236 -7.872 -7.587 1.00 81.62 81 SER A N 1
ATOM 659 C CA . SER A 1 81 ? 11.774 -9.153 -8.058 1.00 81.62 81 SER A CA 1
ATOM 660 C C . SER A 1 81 ? 12.205 -9.141 -9.528 1.00 81.62 81 SER A C 1
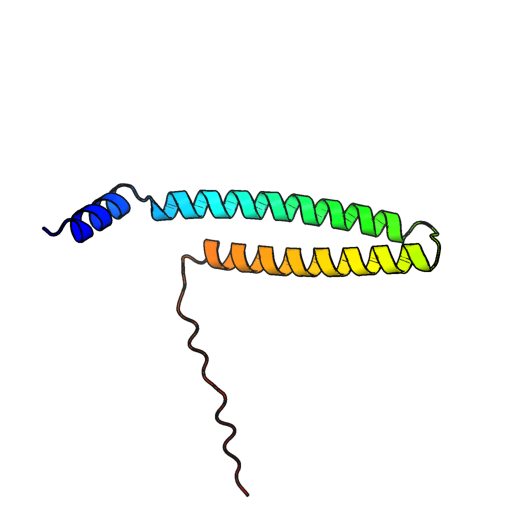ATOM 662 O O . SER A 1 81 ? 12.438 -10.208 -10.088 1.00 81.62 81 SER A O 1
ATOM 664 N N . GLY A 1 82 ? 12.293 -7.959 -10.154 1.00 66.25 82 GLY A N 1
ATOM 665 C CA . GLY A 1 82 ? 12.814 -7.790 -11.507 1.00 66.25 82 GLY A CA 1
ATOM 666 C C . GLY A 1 82 ? 12.127 -8.719 -12.500 1.00 66.25 82 GLY A C 1
ATOM 667 O O . GLY A 1 82 ? 12.758 -9.631 -13.014 1.00 66.25 82 GLY A O 1
ATOM 668 N N . ASN A 1 83 ? 10.824 -8.527 -12.730 1.00 56.72 83 ASN A N 1
ATOM 669 C CA . ASN A 1 83 ? 10.106 -9.159 -13.840 1.00 56.72 83 ASN A CA 1
ATOM 670 C C . ASN A 1 83 ? 10.340 -10.688 -13.958 1.00 56.72 83 ASN A C 1
ATOM 672 O O . ASN A 1 83 ? 10.543 -11.214 -15.051 1.00 56.72 83 ASN A O 1
ATOM 676 N N . SER A 1 84 ? 10.320 -11.432 -12.845 1.00 38.47 84 SER A N 1
ATOM 677 C CA . SER A 1 84 ? 10.397 -12.900 -12.885 1.00 38.47 84 SER A CA 1
ATOM 678 C C . SER A 1 84 ? 9.052 -13.525 -13.277 1.00 38.47 84 SER A C 1
ATOM 680 O O . SER A 1 84 ? 8.259 -13.948 -12.442 1.00 38.47 84 SER A O 1
ATOM 682 N N . GLN A 1 85 ? 8.865 -13.584 -14.597 1.00 41.72 85 GLN A N 1
ATOM 683 C CA . GLN A 1 85 ? 8.169 -14.602 -15.389 1.00 41.72 85 GLN A CA 1
ATOM 684 C C . GLN A 1 85 ? 6.653 -14.797 -15.216 1.00 41.72 85 GLN A C 1
ATOM 686 O O . GLN A 1 85 ? 6.142 -15.208 -14.179 1.00 41.72 85 GLN A O 1
ATOM 691 N N . ASN A 1 86 ? 5.947 -14.669 -16.346 1.00 43.22 86 ASN A N 1
ATOM 692 C CA . ASN A 1 86 ? 5.285 -15.802 -17.006 1.00 43.22 86 ASN A CA 1
ATOM 693 C C . ASN A 1 86 ? 4.897 -16.960 -16.057 1.00 43.22 86 ASN A C 1
ATOM 695 O O . ASN A 1 86 ? 5.448 -18.057 -16.137 1.00 43.22 86 ASN A O 1
ATOM 699 N N . LYS A 1 87 ? 3.943 -16.741 -15.142 1.00 42.53 87 LYS A N 1
ATOM 700 C CA . LYS A 1 87 ? 3.382 -17.828 -14.333 1.00 42.53 87 LYS A CA 1
ATOM 701 C C . LYS A 1 87 ? 2.340 -18.559 -15.174 1.00 42.53 87 LYS A C 1
ATOM 703 O O . LYS A 1 87 ? 1.145 -18.281 -15.112 1.00 42.53 87 LYS A O 1
ATOM 708 N N . LYS A 1 88 ? 2.850 -19.475 -16.002 1.00 39.00 88 LYS A N 1
ATOM 709 C CA . LYS A 1 88 ? 2.111 -20.526 -16.703 1.00 39.00 88 LYS A CA 1
ATOM 710 C C . LYS A 1 88 ? 1.138 -21.161 -15.707 1.00 39.00 88 LYS A C 1
ATOM 712 O O . LYS A 1 88 ? 1.546 -21.816 -14.752 1.00 39.00 88 LYS A O 1
ATOM 717 N N . THR A 1 89 ? -0.149 -20.918 -15.908 1.00 38.53 89 THR A N 1
ATOM 718 C CA . THR A 1 89 ? -1.230 -21.621 -15.228 1.00 38.53 89 THR A CA 1
ATOM 719 C C . THR A 1 89 ? -1.199 -23.076 -15.686 1.00 38.53 89 THR A C 1
ATOM 721 O O . THR A 1 89 ? -1.737 -23.430 -16.732 1.00 38.53 89 THR A O 1
ATOM 724 N N . THR A 1 90 ? -0.559 -23.955 -14.919 1.00 38.12 90 THR A N 1
ATOM 725 C CA . THR A 1 90 ? -0.839 -25.387 -15.010 1.00 38.12 90 THR A CA 1
ATOM 726 C C . THR A 1 90 ? -2.236 -25.613 -14.438 1.00 38.12 90 THR A C 1
ATOM 728 O O . THR A 1 90 ? -2.461 -25.674 -13.231 1.00 38.12 90 THR A O 1
ATOM 731 N N . LYS A 1 91 ? -3.208 -25.644 -15.357 1.00 40.12 91 LYS A N 1
ATOM 732 C CA . LYS A 1 91 ? -4.539 -26.221 -15.159 1.00 40.12 91 LYS A CA 1
ATOM 733 C C . LYS A 1 91 ? -4.372 -27.589 -14.498 1.00 40.12 91 LYS A C 1
ATOM 735 O O . LYS A 1 91 ? -3.602 -28.413 -14.981 1.00 40.12 91 LYS A O 1
ATOM 740 N N . GLY A 1 92 ? -5.095 -27.804 -13.405 1.00 39.47 92 GLY A N 1
ATOM 741 C CA . GLY A 1 92 ? -5.149 -29.090 -12.732 1.00 39.47 92 GLY A CA 1
ATOM 742 C C . GLY A 1 92 ? -5.683 -30.175 -13.661 1.00 39.47 92 GLY A C 1
ATOM 743 O O . GLY A 1 92 ? -6.842 -30.133 -14.070 1.00 39.47 92 GLY A O 1
ATOM 744 N N . GLU A 1 93 ? -4.849 -31.169 -13.940 1.00 37.84 93 GLU A N 1
ATOM 745 C CA . GLU A 1 93 ? -5.295 -32.505 -14.312 1.00 37.84 93 GLU A CA 1
ATOM 746 C C . GLU A 1 93 ? -5.843 -33.176 -13.045 1.00 37.84 93 GLU A C 1
ATOM 748 O O . GLU A 1 93 ? -5.121 -33.793 -12.264 1.00 37.84 93 GLU A O 1
ATOM 753 N N . LYS A 1 94 ? -7.149 -33.024 -12.800 1.00 44.38 94 LYS A N 1
ATOM 754 C CA . LYS A 1 94 ? -7.886 -34.014 -12.010 1.00 44.38 94 LYS A CA 1
ATOM 755 C C . LYS A 1 94 ? -8.231 -35.162 -12.953 1.00 44.38 94 LYS A C 1
ATOM 757 O O . LYS A 1 94 ? -9.321 -35.186 -13.516 1.00 44.38 94 LYS A O 1
ATOM 762 N N . ASN A 1 95 ? -7.298 -36.094 -13.133 1.00 41.81 95 ASN A N 1
ATOM 763 C CA . ASN A 1 95 ? -7.639 -37.392 -13.697 1.00 41.81 95 ASN A CA 1
ATOM 764 C C . ASN A 1 95 ? -8.425 -38.169 -12.645 1.00 41.81 95 ASN A C 1
ATOM 766 O O . ASN A 1 95 ? -7.896 -38.577 -11.612 1.00 41.81 95 ASN A O 1
ATOM 770 N N . GLY A 1 96 ? -9.718 -38.330 -12.917 1.00 45.41 96 GLY A N 1
ATOM 771 C CA . GLY A 1 96 ? -10.515 -39.362 -12.287 1.00 45.41 96 GLY A CA 1
ATOM 772 C C . GLY A 1 96 ? -9.960 -40.734 -12.655 1.00 45.41 96 GLY A C 1
ATOM 773 O O . GLY A 1 96 ? -9.606 -40.989 -13.805 1.00 45.41 96 GLY A O 1
ATOM 774 N N . LYS A 1 97 ? -9.941 -41.634 -11.682 1.00 48.94 97 LYS A N 1
ATOM 775 C CA . LYS A 1 9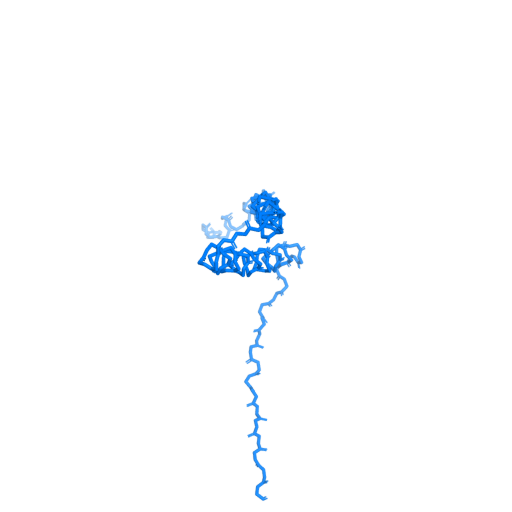7 ? -10.098 -43.056 -11.954 1.00 48.94 97 LYS A CA 1
ATOM 776 C C . LYS A 1 97 ? -11.290 -43.541 -11.145 1.00 48.94 97 LYS A C 1
ATOM 778 O O . LYS A 1 97 ? -11.312 -43.412 -9.924 1.00 48.94 97 LYS A O 1
ATOM 783 N N . LYS A 1 98 ? -12.299 -43.952 -11.912 1.00 47.78 98 LYS A N 1
ATOM 784 C CA . LYS A 1 98 ? -13.303 -44.937 -11.522 1.00 47.78 98 LYS A CA 1
ATOM 785 C C . LYS A 1 98 ? -12.619 -46.230 -11.095 1.00 47.78 98 LYS A C 1
ATOM 787 O O . LYS A 1 98 ? -11.513 -46.489 -11.626 1.00 47.78 98 LYS A O 1
#

Sequence (98 aa):
MGIKKFIENVKEILELDEFENAGKKKSIKRLLKKLKARKEELEKSAKKKSDKKVSKEIKEELNIITLQIKKGEKILEELNSGNSQNKKTTKGEKNGKK

Organism: NCBI:txid1630136

Secondary structure (DSSP, 8-state):
--HHHHHHHHHHHTTHHHHHHHHHHHHHHHHHHHHHHHHHHHHHHHHS---HHHHHHHHHHHHHHHHHHHHHHHHHHHHHTTS---------------

Foldseek 3Di:
DDPVVVVVVVCVVVVVVLVVLVVVLVVLVVVLVVLVVVLVVLVVVLPPDDDPVSNVVSVVSNVVSVVVNVVSVVVNVCSVVPNPDDPPPPDDPPDDDD

Radius of gyration: 22.07 Å; chains: 1; bounding box: 46×51×60 Å